Protein AF-A0AAN0JFT2-F1 (afdb_monomer_lite)

Secondary structure (DSSP, 8-state):
-TTT-TT-SSPP-EEEEE-SSS-EEEE-SHHHHHHHHHHHHHHHHHH--S-PPPPEEEE------TT-------GGG---------------SSHHHHHHHHHHTT----GGGEEEEEEEEEETTEEEEEEEETTTTEEEEEEE--------

pLDDT: mean 73.77, std 17.8, range [35.09, 95.38]

Radius of gyration: 28.57 Å; chains: 1; bounding box: 56×35×77 Å

Foldseek 3Di:
DCVVPVPAPPDQQKKWFQAPVRDTDIDNDPVSVVVVVVRQVVVCVVPVDDRDDTDIGGDRDD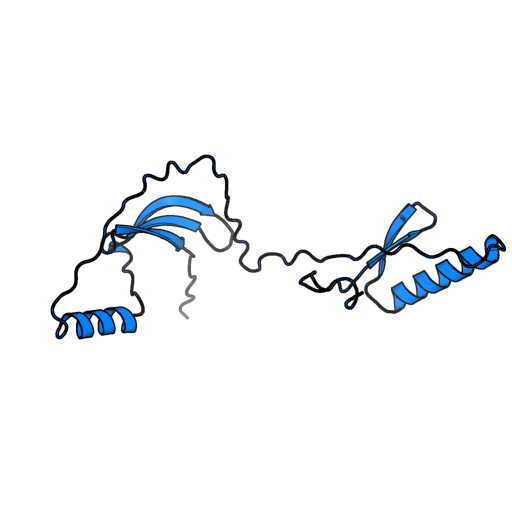PCPPLNDDQPPPVPPDPDDDDDDDDDDDDDDVVVVVVVVCVVVVNPQDPVQKDFDAWRDQDPQATWTQIQGNPVRDTDIDGDGDDDDDDD

Sequence (152 aa):
MSQVLLNTTPLPTAFEYEDEDGDYITVSNDDELFALLSYSQCKCEHYGVAAIPISIYPKVQRVRNPLMLEVNTDASSLTIESVNTCNESGSQRSADEQALINLLSGGQISPQELQFLEILGHGSGGTVYRTFHSPTKVVMAVKVSKLHLLLY

InterPro domains:
  IPR011009 Protein kinase-like domain superfamily [SSF56112] (99-148)
  IPR017441 Protein kinase, ATP binding site [PS00107] (120-143)

Structure (mmCIF, N/CA/C/O backbone):
data_AF-A0AAN0JFT2-F1
#
_entry.id   AF-A0AAN0JFT2-F1
#
loop_
_atom_site.group_PDB
_atom_site.id
_atom_site.type_symbol
_atom_site.label_atom_id
_atom_site.label_alt_id
_atom_site.label_comp_id
_atom_site.label_asym_id
_atom_site.label_entity_id
_atom_site.label_seq_id
_atom_site.pdbx_PDB_ins_code
_atom_site.Cartn_x
_atom_site.Cartn_y
_atom_site.Cartn_z
_atom_site.occupancy
_atom_site.B_iso_or_equiv
_atom_site.auth_seq_id
_atom_site.auth_comp_id
_atom_site.auth_asym_id
_atom_site.auth_atom_id
_atom_site.pdbx_PDB_model_num
ATOM 1 N N . MET A 1 1 ? 8.393 11.955 -12.254 1.00 59.75 1 MET A N 1
ATOM 2 C CA . MET A 1 1 ? 7.152 11.241 -11.870 1.00 59.75 1 MET A CA 1
ATOM 3 C C . MET A 1 1 ? 6.267 12.026 -10.899 1.00 59.75 1 MET A C 1
ATOM 5 O O . MET A 1 1 ? 5.076 12.139 -11.158 1.00 59.75 1 MET A O 1
ATOM 9 N N . SER A 1 2 ? 6.805 12.615 -9.822 1.00 58.59 2 SER A N 1
ATOM 10 C CA . SER A 1 2 ? 6.004 13.275 -8.769 1.00 58.59 2 SER A CA 1
ATOM 11 C C . SER A 1 2 ? 5.203 14.506 -9.182 1.00 58.59 2 SER A C 1
ATOM 13 O O . SER A 1 2 ? 4.137 14.744 -8.630 1.00 58.59 2 SER A O 1
ATOM 15 N N . GLN A 1 3 ? 5.674 15.259 -10.175 1.00 62.28 3 GLN A N 1
ATOM 16 C CA . GLN A 1 3 ? 4.964 16.445 -10.668 1.00 62.28 3 GLN A CA 1
ATOM 17 C C . GLN A 1 3 ? 3.750 16.101 -11.549 1.00 62.28 3 GLN A C 1
ATOM 19 O O . GLN A 1 3 ? 2.891 16.948 -11.759 1.00 62.28 3 GLN A O 1
ATOM 24 N N . VAL A 1 4 ? 3.670 14.864 -12.055 1.00 67.69 4 VAL A N 1
ATOM 25 C CA . VAL A 1 4 ? 2.569 14.387 -12.913 1.00 67.69 4 VAL A CA 1
ATOM 26 C C . VAL A 1 4 ? 1.590 13.524 -12.107 1.00 67.69 4 VAL A C 1
ATOM 28 O O . VAL A 1 4 ? 0.383 13.601 -12.305 1.00 67.69 4 VAL A O 1
ATOM 31 N N . LEU A 1 5 ? 2.093 12.746 -11.142 1.00 68.50 5 LEU A N 1
ATOM 32 C CA . LEU A 1 5 ? 1.306 11.858 -10.277 1.00 68.50 5 LEU A CA 1
ATOM 33 C C . LEU A 1 5 ? 0.975 12.518 -8.929 1.00 68.50 5 LEU A C 1
ATOM 35 O O . LEU A 1 5 ? 1.278 11.973 -7.869 1.00 68.50 5 LEU A O 1
ATOM 39 N N . LEU A 1 6 ? 0.340 13.692 -8.969 1.00 64.62 6 LEU A N 1
ATOM 40 C CA . LEU A 1 6 ? 0.044 14.515 -7.781 1.00 64.62 6 LEU A CA 1
ATOM 41 C C . LEU A 1 6 ? -0.886 13.827 -6.761 1.00 64.62 6 LEU A C 1
ATOM 43 O O . LEU A 1 6 ? -0.843 14.148 -5.578 1.00 64.62 6 LEU A O 1
ATOM 47 N N . ASN A 1 7 ? -1.690 12.853 -7.202 1.00 65.31 7 ASN A N 1
ATOM 48 C CA . ASN A 1 7 ? -2.725 12.208 -6.383 1.00 65.31 7 ASN A CA 1
ATOM 49 C C . ASN A 1 7 ? -2.363 10.777 -5.942 1.00 65.31 7 ASN A C 1
ATOM 51 O O . ASN A 1 7 ? -3.232 10.045 -5.474 1.00 65.31 7 ASN A O 1
ATOM 55 N N . THR A 1 8 ? -1.109 10.345 -6.124 1.00 60.44 8 THR A N 1
ATOM 56 C CA . THR A 1 8 ? -0.671 8.988 -5.751 1.00 60.44 8 THR A CA 1
ATOM 57 C C . THR A 1 8 ? 0.118 9.028 -4.446 1.00 60.44 8 THR A C 1
ATOM 59 O O . THR A 1 8 ? 1.249 9.511 -4.411 1.00 60.44 8 THR A O 1
ATOM 62 N N . THR A 1 9 ? -0.482 8.518 -3.369 1.00 61.88 9 THR A N 1
ATOM 63 C CA . THR A 1 9 ? 0.167 8.322 -2.067 1.00 61.88 9 THR A CA 1
ATOM 64 C C . THR A 1 9 ? 0.163 6.833 -1.692 1.00 61.88 9 THR A C 1
ATOM 66 O O . THR A 1 9 ? -0.902 6.217 -1.649 1.00 61.88 9 THR A O 1
ATOM 69 N N . PRO A 1 10 ? 1.331 6.227 -1.407 1.00 66.75 10 PRO A N 1
ATOM 70 C CA . PRO A 1 10 ? 2.666 6.823 -1.429 1.00 66.75 10 PRO A CA 1
ATOM 71 C C . PRO A 1 10 ? 3.140 7.129 -2.856 1.00 66.75 10 PRO A C 1
ATOM 73 O O . PRO A 1 10 ? 2.682 6.532 -3.829 1.00 66.75 10 PRO A O 1
ATOM 76 N N . LEU A 1 11 ? 4.074 8.072 -2.958 1.00 67.62 11 LEU A N 1
ATOM 77 C CA . LEU A 1 11 ? 4.694 8.437 -4.223 1.00 67.62 11 LEU A CA 1
ATOM 78 C C . LEU A 1 11 ? 5.428 7.217 -4.816 1.00 67.62 11 LEU A C 1
ATOM 80 O O . LEU A 1 11 ? 6.165 6.560 -4.077 1.00 67.62 11 LEU A O 1
ATOM 84 N N . PRO A 1 12 ? 5.271 6.907 -6.116 1.0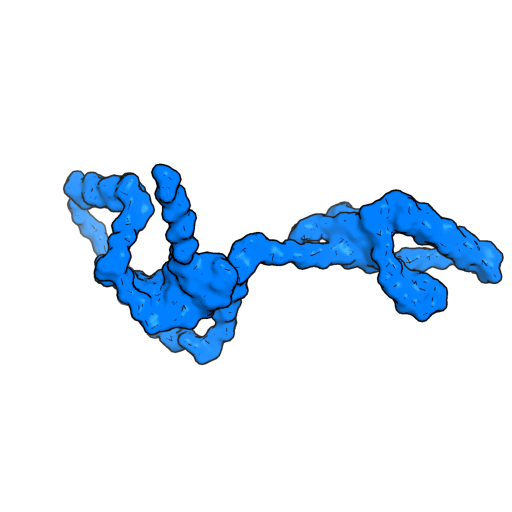0 72.62 12 PRO A N 1
ATOM 85 C CA . PRO A 1 12 ? 5.985 5.796 -6.730 1.00 72.62 12 PRO A CA 1
ATOM 86 C C . PRO A 1 12 ? 7.494 6.055 -6.703 1.00 72.62 12 PRO A C 1
ATOM 88 O O . PRO A 1 12 ? 7.975 7.070 -7.212 1.00 72.62 12 PRO A O 1
ATOM 91 N N . THR A 1 13 ? 8.223 5.124 -6.092 1.00 82.06 13 THR A N 1
ATOM 92 C CA . THR A 1 13 ? 9.690 5.123 -5.973 1.00 82.06 13 THR A CA 1
ATOM 93 C C . THR A 1 13 ? 10.373 4.296 -7.062 1.00 82.06 13 THR A C 1
ATOM 95 O O . THR A 1 13 ? 11.590 4.341 -7.177 1.00 82.06 13 THR A O 1
ATOM 98 N N . ALA A 1 14 ? 9.598 3.564 -7.866 1.00 88.56 14 ALA A N 1
ATOM 99 C CA . ALA A 1 14 ? 10.069 2.725 -8.961 1.00 88.56 14 ALA A CA 1
ATOM 100 C C . ALA A 1 14 ? 9.116 2.813 -10.165 1.00 88.56 14 ALA A C 1
ATOM 102 O O . ALA A 1 14 ? 7.967 3.261 -10.044 1.00 88.56 14 ALA A O 1
ATOM 103 N N . PHE A 1 15 ? 9.582 2.372 -11.327 1.00 92.50 15 PHE A N 1
ATOM 104 C CA . PHE A 1 15 ? 8.790 2.252 -12.553 1.00 92.50 15 PHE A CA 1
ATOM 105 C C . PHE A 1 15 ? 9.246 1.039 -13.368 1.00 92.50 15 PHE A C 1
ATOM 107 O O . PHE A 1 15 ? 10.303 0.486 -13.101 1.00 92.50 15 PHE A O 1
ATOM 114 N N . GLU A 1 16 ? 8.447 0.605 -14.332 1.00 94.69 16 GLU A N 1
ATOM 115 C CA . GLU A 1 16 ? 8.737 -0.532 -15.207 1.00 94.69 16 GLU A CA 1
ATOM 116 C C . GLU A 1 16 ? 8.850 -0.084 -16.665 1.00 94.69 16 GLU A C 1
ATOM 118 O O . GLU A 1 16 ? 8.228 0.907 -17.055 1.00 94.69 16 GLU A O 1
ATOM 123 N N . TYR A 1 17 ? 9.621 -0.812 -17.466 1.00 93.56 17 TYR A N 1
ATOM 124 C CA . TYR A 1 17 ? 9.649 -0.693 -18.925 1.00 93.56 17 TYR A CA 1
ATOM 125 C C . TYR A 1 17 ? 9.576 -2.085 -19.555 1.00 93.56 17 TYR A C 1
ATOM 127 O O . TYR A 1 17 ? 9.893 -3.072 -18.901 1.00 93.56 17 TYR A O 1
ATOM 135 N N . GLU A 1 18 ? 9.129 -2.148 -20.804 1.00 93.00 18 GLU A N 1
ATOM 136 C CA . GLU A 1 18 ? 9.082 -3.383 -21.591 1.00 93.00 18 GLU A CA 1
ATOM 137 C C . GLU A 1 18 ? 10.399 -3.539 -22.366 1.00 93.00 18 GLU A C 1
ATOM 139 O O . GLU A 1 18 ? 10.812 -2.604 -23.071 1.00 93.00 18 GLU A O 1
ATOM 144 N N . ASP A 1 19 ? 11.073 -4.676 -22.199 1.00 91.06 19 ASP A N 1
ATOM 145 C CA . ASP A 1 19 ? 12.320 -5.001 -22.899 1.00 91.06 19 ASP A CA 1
ATOM 146 C C . ASP A 1 19 ? 12.077 -5.617 -24.298 1.00 91.06 19 ASP A C 1
ATOM 148 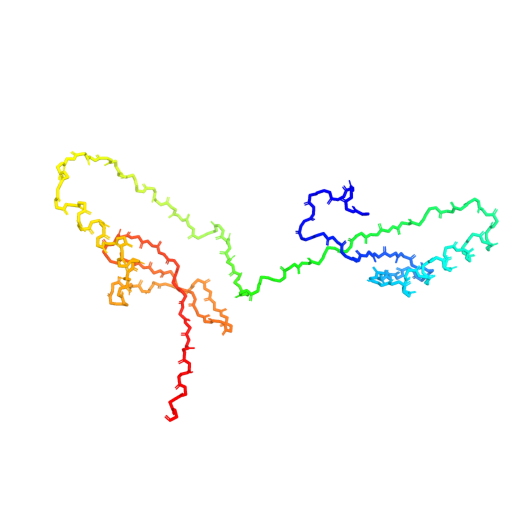O O . ASP A 1 19 ? 11.007 -5.463 -24.892 1.00 91.06 19 ASP A O 1
ATOM 152 N N . GLU A 1 20 ? 13.109 -6.189 -24.926 1.00 87.06 20 GLU A N 1
ATOM 153 C CA . GLU A 1 20 ? 13.000 -6.843 -26.239 1.00 87.06 20 GLU A CA 1
ATOM 154 C C . GLU A 1 20 ? 12.194 -8.147 -26.241 1.00 87.06 20 GLU A C 1
ATOM 156 O O . GLU A 1 20 ? 11.624 -8.489 -27.281 1.00 87.06 20 GLU A O 1
ATOM 161 N N . ASP A 1 21 ? 12.133 -8.841 -25.106 1.00 91.50 21 ASP A N 1
ATOM 162 C CA . ASP A 1 21 ? 11.416 -10.105 -24.944 1.00 91.50 21 ASP A CA 1
ATOM 163 C C . ASP A 1 21 ? 9.946 -9.874 -24.541 1.00 91.50 21 ASP A C 1
ATOM 165 O O . ASP A 1 21 ? 9.131 -10.801 -24.567 1.00 91.50 21 ASP A O 1
ATOM 169 N N . GLY A 1 22 ? 9.580 -8.619 -24.254 1.00 90.31 22 GLY A N 1
ATOM 170 C CA . GLY A 1 22 ? 8.249 -8.224 -23.796 1.00 90.31 22 GLY A CA 1
ATOM 171 C C . GLY A 1 22 ? 8.087 -8.329 -22.279 1.00 90.31 22 GLY A C 1
ATOM 172 O O . GLY A 1 22 ? 6.959 -8.268 -21.777 1.00 90.31 22 GLY A O 1
ATOM 173 N N . ASP A 1 23 ? 9.189 -8.488 -21.545 1.00 94.88 23 ASP A N 1
ATOM 174 C CA . ASP A 1 23 ? 9.186 -8.585 -20.094 1.00 94.88 23 ASP A CA 1
ATOM 175 C C . ASP A 1 23 ? 9.196 -7.191 -19.454 1.00 94.88 23 ASP A C 1
ATOM 177 O O . ASP A 1 23 ? 9.849 -6.246 -19.904 1.00 94.88 23 ASP A O 1
ATOM 181 N N . TYR A 1 24 ? 8.442 -7.057 -18.360 1.00 93.88 24 TYR A N 1
ATOM 182 C CA . TYR A 1 24 ? 8.387 -5.822 -17.584 1.00 93.88 24 TYR A CA 1
ATOM 183 C C . TYR A 1 24 ? 9.532 -5.772 -16.576 1.00 93.88 24 TYR A C 1
ATOM 185 O O . TYR A 1 24 ? 9.469 -6.360 -15.490 1.00 93.88 24 TYR A O 1
ATOM 193 N N . ILE A 1 25 ? 10.564 -5.008 -16.913 1.00 94.62 25 ILE A N 1
ATOM 194 C CA . ILE A 1 25 ? 11.740 -4.816 -16.073 1.00 94.62 25 ILE A CA 1
ATOM 195 C C . ILE A 1 25 ? 11.513 -3.636 -15.130 1.00 94.62 25 ILE A C 1
ATOM 197 O O . ILE A 1 25 ? 11.193 -2.527 -15.554 1.00 94.62 25 ILE A O 1
ATOM 201 N N . THR A 1 26 ? 11.684 -3.871 -13.827 1.00 94.38 26 THR A N 1
ATOM 202 C CA . THR A 1 26 ? 11.570 -2.828 -12.797 1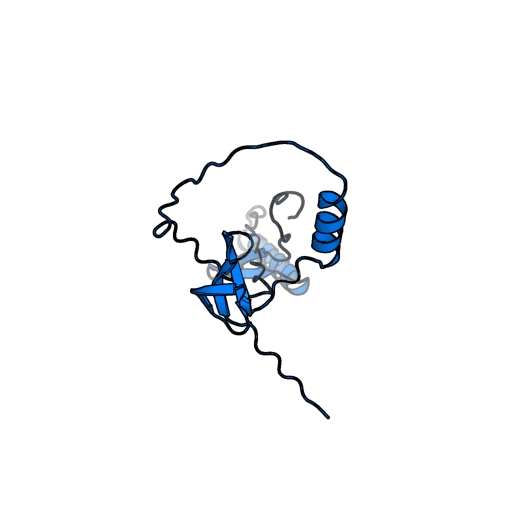.00 94.38 26 THR A CA 1
ATOM 203 C C . THR A 1 26 ? 12.866 -2.027 -12.688 1.00 94.38 26 THR A C 1
ATOM 205 O O . THR A 1 26 ? 13.945 -2.601 -12.608 1.00 94.38 26 THR A O 1
ATOM 208 N N . VAL A 1 27 ? 12.727 -0.705 -12.610 1.00 93.38 27 VAL A N 1
ATOM 209 C CA . VAL A 1 27 ? 13.784 0.264 -12.326 1.00 93.38 27 VAL A CA 1
ATOM 210 C C . VAL A 1 27 ? 13.477 0.962 -11.006 1.00 93.38 27 VAL A C 1
ATOM 212 O O . VAL A 1 27 ? 12.462 1.651 -10.850 1.00 93.38 27 VAL A O 1
ATOM 215 N N . SER A 1 28 ? 14.364 0.757 -10.044 1.00 91.44 28 SER A N 1
ATOM 216 C CA . SER A 1 28 ? 14.261 1.191 -8.651 1.00 91.44 28 SER A CA 1
ATOM 217 C C . SER A 1 28 ? 15.562 1.789 -8.102 1.00 91.44 28 SER A C 1
ATOM 219 O O . SER A 1 28 ? 15.541 2.401 -7.033 1.00 91.44 28 SER A O 1
ATOM 221 N N . ASN A 1 29 ? 16.676 1.638 -8.824 1.00 92.44 29 ASN A N 1
ATOM 222 C CA . ASN A 1 29 ? 17.995 2.168 -8.479 1.00 92.44 29 ASN A CA 1
ATOM 223 C C . ASN A 1 29 ? 18.734 2.720 -9.720 1.00 92.44 29 ASN A C 1
ATOM 225 O O . ASN A 1 29 ? 18.260 2.597 -10.852 1.00 92.44 29 ASN A O 1
ATOM 229 N N . ASP A 1 30 ? 19.890 3.351 -9.492 1.00 93.94 30 ASP A N 1
ATOM 230 C CA . ASP A 1 30 ? 20.682 4.004 -10.544 1.00 93.94 30 ASP A CA 1
ATOM 231 C C . ASP A 1 30 ? 21.336 3.003 -11.515 1.00 93.94 30 ASP A C 1
ATOM 233 O O . ASP A 1 30 ? 21.466 3.300 -12.703 1.00 93.94 30 ASP A O 1
ATOM 237 N N . ASP A 1 31 ? 21.701 1.807 -11.045 1.00 95.38 31 ASP A N 1
ATOM 238 C CA . ASP A 1 31 ? 22.293 0.759 -11.888 1.00 95.38 31 ASP A CA 1
ATOM 239 C C . ASP A 1 31 ? 21.271 0.238 -12.917 1.00 95.38 31 ASP A C 1
ATOM 241 O O . ASP A 1 31 ? 21.568 0.106 -14.107 1.00 95.38 31 ASP A O 1
ATOM 245 N N . GLU A 1 32 ? 20.028 0.020 -12.486 1.00 95.00 32 GLU A N 1
ATOM 246 C CA . GLU A 1 32 ? 18.898 -0.352 -13.347 1.00 95.00 32 GLU A CA 1
ATOM 247 C C . GLU A 1 32 ? 18.525 0.782 -14.311 1.00 95.00 32 GLU A C 1
ATOM 249 O O . GLU A 1 32 ? 18.184 0.535 -15.472 1.00 95.00 32 GLU A O 1
ATOM 254 N N . LEU A 1 33 ? 18.632 2.040 -13.866 1.00 94.00 33 LEU A N 1
ATOM 255 C CA . LEU A 1 33 ? 18.437 3.200 -14.734 1.00 94.00 33 LEU A CA 1
ATOM 256 C C . LEU A 1 33 ? 19.501 3.251 -15.837 1.00 94.00 33 LEU A C 1
ATOM 258 O O . LEU A 1 33 ? 19.183 3.556 -16.988 1.00 94.00 33 LEU A O 1
ATOM 262 N N . PHE A 1 34 ? 20.753 2.928 -15.510 1.00 93.81 34 PHE A N 1
ATOM 263 C CA . PHE A 1 34 ? 21.825 2.859 -16.496 1.00 93.81 34 PHE A CA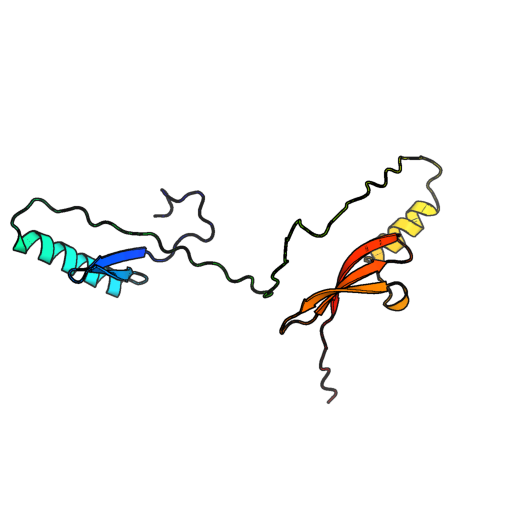 1
ATOM 264 C C . PHE A 1 34 ? 21.570 1.759 -17.535 1.00 93.81 34 PHE A C 1
ATOM 266 O O . PHE A 1 34 ? 21.738 2.001 -18.733 1.00 93.81 34 PHE A O 1
ATOM 273 N N . ALA A 1 35 ? 21.095 0.587 -17.104 1.00 92.31 35 ALA A N 1
ATOM 274 C CA . ALA A 1 35 ? 20.711 -0.497 -18.009 1.00 92.31 35 ALA A CA 1
ATOM 275 C C . ALA A 1 35 ? 19.604 -0.062 -18.990 1.00 92.31 35 ALA A C 1
ATOM 277 O O . ALA A 1 35 ? 19.733 -0.273 -20.196 1.00 92.31 35 ALA A O 1
ATOM 278 N N . LEU A 1 36 ? 18.576 0.641 -18.502 1.00 92.56 36 LEU A N 1
ATOM 279 C CA . LEU A 1 36 ? 17.512 1.204 -19.340 1.00 92.56 36 LEU A CA 1
ATOM 280 C C . LEU A 1 36 ? 18.041 2.216 -20.371 1.00 92.56 36 LEU A C 1
ATOM 282 O O . LEU A 1 36 ? 17.634 2.203 -21.534 1.00 92.56 36 LEU A O 1
ATOM 286 N N . LEU A 1 37 ? 18.945 3.110 -19.963 1.00 90.50 37 LEU A N 1
ATOM 287 C CA . LEU A 1 37 ? 19.536 4.092 -20.875 1.00 90.50 37 LEU A CA 1
ATOM 288 C C . LEU A 1 37 ? 20.399 3.410 -21.943 1.00 90.50 37 LEU A C 1
ATOM 290 O O . LEU A 1 37 ? 20.291 3.756 -23.121 1.00 90.50 37 LEU A O 1
ATOM 294 N N . SER A 1 38 ? 21.190 2.405 -21.561 1.00 88.88 38 SER A N 1
ATOM 295 C CA . SER A 1 38 ? 21.987 1.608 -22.499 1.00 88.88 38 SER A CA 1
ATOM 296 C C . SER A 1 38 ? 21.103 0.871 -23.513 1.00 88.88 38 SER A C 1
ATOM 298 O O . SER A 1 38 ? 21.358 0.935 -24.720 1.00 88.88 38 SER A O 1
ATOM 300 N N . TYR A 1 39 ? 20.004 0.277 -23.045 1.00 86.88 39 TYR A N 1
ATOM 301 C CA . TYR A 1 39 ? 18.977 -0.331 -23.889 1.00 86.88 39 TYR A CA 1
ATOM 302 C C . TYR A 1 39 ? 18.359 0.675 -24.873 1.00 86.88 39 TYR A C 1
ATOM 304 O O . TYR A 1 39 ? 18.272 0.408 -26.075 1.00 86.88 39 TYR A O 1
ATOM 312 N N . SER A 1 40 ? 17.996 1.869 -24.389 1.00 83.88 40 SER A N 1
ATOM 313 C CA . SER A 1 40 ? 17.427 2.943 -25.215 1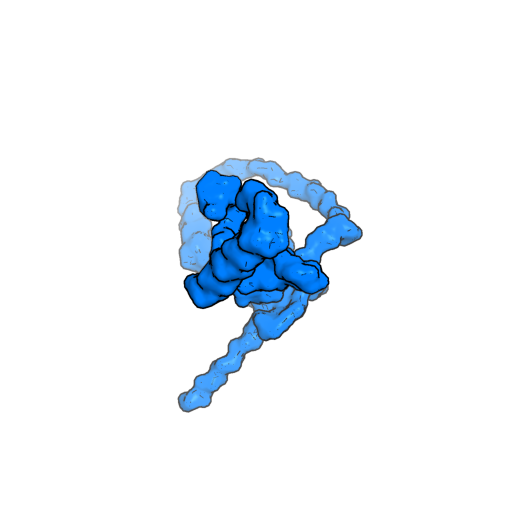.00 83.88 40 SER A CA 1
ATOM 314 C C . SER A 1 40 ? 18.344 3.352 -26.366 1.00 83.88 40 SER A C 1
ATOM 316 O O . SER A 1 40 ? 17.890 3.590 -27.489 1.00 83.88 40 SER A O 1
ATOM 318 N N . GLN A 1 41 ? 19.647 3.386 -26.090 1.00 81.38 41 GLN A N 1
ATOM 319 C CA . GLN A 1 41 ? 20.661 3.788 -27.047 1.00 81.38 41 GLN A CA 1
ATOM 320 C C . GLN A 1 41 ? 20.890 2.692 -28.093 1.00 81.38 41 GLN A C 1
ATOM 322 O O . GLN A 1 41 ? 20.888 2.990 -29.288 1.00 81.38 41 GLN A O 1
ATOM 327 N N . CYS A 1 42 ? 20.947 1.424 -27.671 1.00 75.88 42 CYS A N 1
ATOM 328 C CA . CYS A 1 42 ? 21.029 0.282 -28.587 1.00 75.88 42 CYS A CA 1
ATOM 329 C C . CYS A 1 42 ? 19.812 0.202 -29.526 1.00 75.88 42 CYS A C 1
ATOM 331 O O . CYS A 1 42 ? 19.975 -0.023 -30.728 1.00 75.88 42 CYS A O 1
ATOM 333 N N . LYS A 1 43 ? 18.593 0.449 -29.018 1.00 70.31 43 LYS A N 1
ATOM 334 C CA . LYS A 1 43 ? 17.369 0.509 -29.843 1.00 70.31 43 LYS A CA 1
ATOM 335 C C . LYS A 1 43 ? 17.417 1.618 -30.900 1.00 70.31 43 LYS A C 1
ATOM 337 O O . LYS A 1 43 ? 16.883 1.437 -31.992 1.00 70.31 43 LYS A O 1
ATOM 342 N N . CYS A 1 44 ? 18.048 2.749 -30.599 1.00 64.56 44 CYS A N 1
ATOM 343 C CA . CYS A 1 44 ? 18.188 3.866 -31.535 1.00 64.56 44 CYS A CA 1
ATOM 344 C C . CYS A 1 44 ? 19.164 3.529 -32.680 1.00 64.56 44 CYS A C 1
ATOM 346 O O . CYS A 1 44 ? 18.853 3.734 -33.856 1.00 64.56 44 CYS A O 1
ATOM 348 N N . GLU A 1 45 ? 20.322 2.953 -32.346 1.00 60.50 45 GLU A N 1
ATOM 349 C CA . GLU A 1 45 ? 21.386 2.651 -33.313 1.00 60.50 45 GLU A CA 1
ATOM 350 C C . GLU A 1 45 ? 21.014 1.516 -34.275 1.00 60.50 45 GLU A C 1
ATOM 352 O O . GLU A 1 45 ? 21.343 1.582 -35.460 1.00 60.50 45 GLU A O 1
ATOM 357 N N . HIS A 1 46 ? 20.278 0.504 -33.805 1.00 58.16 46 HIS A N 1
ATOM 358 C CA . HIS A 1 46 ? 19.948 -0.662 -34.628 1.00 58.16 46 HIS A CA 1
ATOM 359 C C . HIS A 1 46 ? 18.921 -0.396 -35.735 1.00 58.16 46 HIS A C 1
ATOM 361 O O . HIS A 1 46 ? 18.912 -1.116 -36.735 1.00 58.16 46 HIS A O 1
ATOM 367 N N . TYR A 1 47 ? 18.071 0.622 -35.580 1.00 58.88 47 TYR A N 1
ATOM 368 C CA . TYR A 1 47 ? 16.978 0.888 -36.518 1.00 58.88 47 TYR A CA 1
ATOM 369 C C . TYR A 1 47 ? 17.184 2.151 -37.365 1.00 58.88 47 TYR A C 1
ATOM 371 O O . TYR A 1 47 ? 16.466 2.336 -38.345 1.00 58.88 47 TYR A O 1
ATOM 379 N N . GLY A 1 48 ? 18.150 3.021 -37.037 1.00 59.31 48 GLY A N 1
ATOM 380 C CA . GLY A 1 48 ? 18.366 4.284 -37.764 1.00 59.31 48 GLY A CA 1
ATOM 381 C C . GLY A 1 48 ? 17.150 5.226 -37.735 1.00 59.31 48 GLY A C 1
ATOM 382 O O . GLY A 1 48 ? 17.053 6.151 -38.542 1.00 59.31 48 GLY A O 1
ATOM 383 N N . VAL A 1 49 ? 16.204 4.969 -36.829 1.00 55.41 49 VAL A N 1
ATOM 384 C CA . VAL A 1 49 ? 14.962 5.723 -36.645 1.00 55.41 49 VAL A CA 1
ATOM 385 C C . VAL A 1 49 ? 15.195 6.777 -35.566 1.00 55.41 49 VAL A C 1
ATOM 387 O O . VAL A 1 49 ? 15.916 6.541 -34.599 1.00 55.41 49 VAL A O 1
ATOM 390 N N . ALA A 1 50 ? 14.576 7.949 -35.730 1.00 60.59 50 ALA A N 1
ATOM 391 C CA . ALA A 1 50 ? 14.529 8.985 -34.701 1.00 60.59 50 ALA A CA 1
ATOM 392 C C . ALA A 1 50 ? 14.147 8.380 -33.338 1.00 60.59 50 ALA A C 1
ATOM 394 O O . ALA A 1 50 ? 13.262 7.529 -33.284 1.00 60.59 50 ALA A O 1
ATOM 395 N N . ALA A 1 51 ? 14.820 8.817 -32.266 1.00 65.69 51 ALA A N 1
ATOM 396 C CA . ALA A 1 51 ? 14.697 8.261 -30.917 1.00 65.69 51 ALA A CA 1
ATOM 397 C C . ALA A 1 51 ? 13.240 7.916 -30.562 1.00 65.69 51 ALA A C 1
ATOM 399 O O . ALA A 1 51 ? 12.402 8.804 -30.388 1.00 65.69 51 ALA A O 1
ATOM 400 N N . ILE A 1 52 ? 12.940 6.616 -30.498 1.00 71.88 52 ILE A N 1
ATOM 401 C CA . ILE A 1 52 ? 11.604 6.126 -30.168 1.00 71.88 52 ILE A CA 1
ATOM 402 C C . ILE A 1 52 ? 11.396 6.368 -28.669 1.00 71.88 52 ILE A C 1
ATOM 404 O O . ILE A 1 52 ? 12.211 5.901 -27.869 1.00 71.88 52 ILE A O 1
ATOM 408 N N . PRO A 1 53 ? 10.339 7.094 -28.263 1.00 83.94 53 PRO A N 1
ATOM 409 C CA . PRO A 1 53 ? 10.065 7.326 -26.852 1.00 83.94 53 PRO A CA 1
ATOM 410 C C . PRO A 1 53 ? 9.867 6.000 -26.113 1.00 83.94 53 PRO A C 1
ATOM 412 O O . PRO A 1 53 ? 9.081 5.157 -26.546 1.00 83.94 53 PRO A O 1
ATOM 415 N N . ILE A 1 54 ? 10.550 5.824 -24.982 1.00 86.06 54 ILE A N 1
ATOM 416 C CA . ILE A 1 54 ? 10.347 4.655 -24.123 1.00 86.06 54 ILE A CA 1
ATOM 417 C C . ILE A 1 54 ? 9.111 4.873 -23.254 1.00 86.06 54 ILE A C 1
ATOM 419 O O . ILE A 1 54 ? 8.974 5.902 -22.589 1.00 86.06 54 ILE A O 1
ATOM 423 N N . SER A 1 55 ? 8.224 3.878 -23.250 1.00 90.94 55 SER A N 1
ATOM 424 C CA . SER A 1 55 ? 7.071 3.841 -22.353 1.00 90.94 55 SER A CA 1
ATOM 425 C C . SER A 1 55 ? 7.507 3.335 -20.984 1.00 90.94 55 SER A C 1
ATOM 427 O O . SER A 1 55 ? 8.129 2.281 -20.882 1.00 90.94 55 SER A O 1
ATOM 429 N N . ILE A 1 56 ? 7.174 4.093 -19.940 1.00 92.69 56 ILE A N 1
ATOM 430 C CA . ILE A 1 56 ? 7.461 3.736 -18.551 1.00 92.69 56 ILE A CA 1
ATOM 431 C C . ILE A 1 56 ? 6.171 3.683 -17.736 1.00 92.69 56 ILE A C 1
ATOM 433 O O . ILE A 1 56 ? 5.309 4.558 -17.851 1.00 92.69 56 ILE A O 1
ATOM 437 N N . TYR A 1 57 ? 6.062 2.672 -16.881 1.00 91.75 57 TYR A N 1
ATOM 438 C CA . TYR A 1 57 ? 4.874 2.377 -16.088 1.00 91.75 57 TYR A CA 1
ATOM 439 C C . TYR A 1 57 ? 5.182 2.574 -14.599 1.00 91.75 57 TYR A C 1
ATOM 441 O O . TYR A 1 57 ? 5.978 1.833 -14.030 1.00 91.75 57 TYR A O 1
ATOM 449 N N . PRO A 1 58 ? 4.608 3.588 -13.930 1.00 89.12 58 PRO A N 1
ATOM 450 C CA . PRO A 1 58 ? 4.867 3.831 -12.513 1.00 89.12 58 PRO A CA 1
ATOM 451 C C . PRO A 1 58 ? 4.440 2.647 -11.636 1.00 89.12 58 PRO A C 1
ATOM 453 O O . PRO A 1 58 ? 3.294 2.199 -11.708 1.00 89.12 58 PRO A O 1
ATOM 456 N N . LYS A 1 59 ? 5.322 2.193 -10.739 1.00 84.75 59 LYS A N 1
ATOM 457 C CA . LYS A 1 59 ? 5.033 1.093 -9.813 1.00 84.75 59 LYS A CA 1
ATOM 458 C C . LYS A 1 59 ? 4.562 1.656 -8.476 1.00 84.75 59 LYS A C 1
ATOM 460 O O . LYS A 1 59 ? 5.348 2.172 -7.680 1.00 84.75 59 LYS A O 1
ATOM 465 N N . VAL A 1 60 ? 3.257 1.571 -8.221 1.00 71.69 60 VAL A N 1
ATOM 466 C CA . VAL A 1 60 ? 2.678 1.977 -6.934 1.00 71.69 60 VAL A CA 1
ATOM 467 C C . VAL A 1 60 ? 2.834 0.824 -5.952 1.00 71.69 60 VAL A C 1
ATOM 469 O O . VAL A 1 60 ? 2.174 -0.210 -6.070 1.00 71.69 60 VAL A O 1
ATOM 472 N N . GLN A 1 61 ? 3.708 0.989 -4.962 1.00 65.94 61 GLN A N 1
ATOM 473 C CA . GLN A 1 61 ? 3.779 0.036 -3.862 1.00 65.94 61 GLN A CA 1
ATOM 474 C C . GLN A 1 61 ? 2.492 0.139 -3.044 1.00 65.94 61 GLN A C 1
ATOM 476 O O . GLN A 1 61 ? 2.208 1.162 -2.419 1.00 65.94 61 GLN A O 1
ATOM 481 N N . ARG A 1 62 ? 1.703 -0.941 -3.032 1.00 62.41 62 ARG A N 1
ATOM 482 C CA . ARG A 1 62 ? 0.616 -1.080 -2.064 1.00 62.41 62 ARG A CA 1
ATOM 483 C C . ARG A 1 62 ? 1.237 -1.088 -0.674 1.00 62.41 62 ARG A C 1
ATOM 485 O O . ARG A 1 62 ? 1.924 -2.038 -0.303 1.00 62.41 62 ARG A O 1
ATOM 492 N N . VAL A 1 63 ? 0.980 -0.035 0.095 1.00 63.00 63 VAL A N 1
ATOM 493 C CA . VAL A 1 63 ? 1.316 -0.015 1.517 1.00 63.00 63 VAL A CA 1
ATOM 494 C C . VAL A 1 63 ? 0.458 -1.085 2.170 1.00 63.00 63 VAL A C 1
ATOM 496 O O . VAL A 1 63 ? -0.764 -0.966 2.253 1.00 63.00 63 VAL A O 1
ATOM 499 N N . ARG A 1 64 ? 1.098 -2.179 2.578 1.00 60.62 64 ARG A N 1
ATOM 500 C CA . ARG A 1 64 ? 0.444 -3.212 3.372 1.00 60.62 64 ARG A CA 1
ATOM 501 C C . ARG A 1 64 ? -0.030 -2.534 4.653 1.00 60.62 64 ARG A C 1
ATOM 503 O O . ARG A 1 64 ? 0.766 -1.846 5.286 1.00 60.62 64 ARG A O 1
ATOM 510 N N . ASN A 1 65 ? -1.299 -2.705 5.027 1.00 61.31 65 ASN A N 1
ATOM 511 C CA . ASN A 1 65 ? -1.773 -2.213 6.317 1.00 61.31 65 ASN A CA 1
ATOM 512 C C . ASN A 1 65 ? -0.851 -2.804 7.404 1.00 61.31 65 ASN A C 1
ATOM 514 O O . ASN A 1 65 ? -0.862 -4.028 7.573 1.00 61.31 65 ASN A O 1
ATOM 518 N N . PRO A 1 66 ? -0.049 -1.994 8.121 1.00 61.94 66 PRO A N 1
ATOM 519 C CA . PRO A 1 66 ? 0.935 -2.506 9.077 1.00 61.94 66 PRO A CA 1
ATOM 520 C C . PRO A 1 66 ? 0.273 -3.274 10.227 1.00 61.94 66 PRO A C 1
ATOM 522 O O . PRO A 1 66 ? 0.916 -4.077 10.894 1.00 61.94 66 PRO A O 1
ATOM 525 N N . LEU A 1 67 ? -1.030 -3.064 10.434 1.00 72.75 67 LEU A N 1
ATOM 526 C CA . LEU A 1 67 ? -1.827 -3.745 11.447 1.00 72.75 67 LEU A CA 1
ATOM 527 C C . LEU A 1 67 ? -2.452 -5.060 10.950 1.00 72.75 67 LEU A C 1
ATOM 529 O O . LEU A 1 67 ? -3.081 -5.749 11.755 1.00 72.75 67 LEU A O 1
ATOM 533 N N . MET A 1 68 ? -2.313 -5.391 9.654 1.00 60.31 68 MET A N 1
ATOM 534 C CA . MET A 1 68 ? -2.967 -6.526 8.978 1.00 60.31 68 MET A CA 1
ATOM 535 C C . MET A 1 68 ? -4.467 -6.638 9.305 1.00 60.31 68 MET A C 1
ATOM 537 O O . MET A 1 68 ? -4.998 -7.730 9.485 1.00 60.31 68 MET A O 1
ATOM 541 N N . LEU A 1 69 ? -5.149 -5.496 9.434 1.00 59.06 69 LEU A N 1
ATOM 542 C CA . LEU A 1 69 ? -6.593 -5.446 9.637 1.00 59.06 69 LEU A CA 1
ATOM 543 C C . LEU A 1 69 ? -7.264 -5.386 8.266 1.00 59.06 69 LEU A C 1
ATOM 545 O O . LEU A 1 69 ? -7.140 -4.382 7.563 1.00 59.06 69 LEU A O 1
ATOM 549 N N . GLU A 1 70 ? -7.954 -6.458 7.901 1.00 68.75 70 GLU A N 1
ATOM 550 C CA . GLU A 1 70 ? -8.879 -6.487 6.774 1.00 68.75 70 GLU A CA 1
ATOM 551 C C . GLU A 1 70 ? -10.294 -6.412 7.352 1.00 68.75 70 GLU A C 1
ATOM 553 O O . GLU A 1 70 ? -10.720 -7.292 8.100 1.00 68.75 70 GLU A O 1
ATOM 558 N N . VAL A 1 71 ? -10.980 -5.295 7.105 1.00 58.47 71 VAL A N 1
ATOM 559 C CA . VAL A 1 71 ? -12.387 -5.135 7.481 1.00 58.47 71 VAL A CA 1
ATOM 560 C C . VAL A 1 71 ? -13.195 -5.663 6.315 1.00 58.47 71 VAL A C 1
ATOM 562 O O . VAL A 1 71 ? -13.139 -5.089 5.229 1.00 58.47 71 VAL A O 1
ATOM 565 N N . ASN A 1 72 ? -13.931 -6.749 6.532 1.00 57.53 72 ASN A N 1
ATOM 566 C CA . ASN A 1 72 ? -14.830 -7.245 5.509 1.00 57.53 72 ASN A CA 1
ATOM 567 C C . ASN A 1 72 ? -16.056 -6.320 5.441 1.00 57.53 72 ASN A C 1
ATOM 569 O O . ASN A 1 72 ? -16.852 -6.257 6.378 1.00 57.53 72 ASN A O 1
ATOM 573 N N . THR A 1 73 ? -16.156 -5.538 4.368 1.00 51.97 73 THR A N 1
ATOM 574 C CA . THR A 1 73 ? -17.243 -4.577 4.129 1.00 51.97 73 THR A CA 1
ATOM 575 C C . THR A 1 73 ? -18.328 -5.160 3.232 1.00 51.97 73 THR A C 1
ATOM 577 O O . THR A 1 73 ? -18.917 -4.428 2.436 1.00 51.97 73 THR A O 1
ATOM 580 N N . ASP A 1 74 ? -18.597 -6.464 3.319 1.00 45.66 74 ASP A N 1
ATOM 581 C CA . ASP A 1 74 ? -19.765 -7.045 2.665 1.00 45.66 74 ASP A CA 1
ATOM 582 C C . ASP A 1 74 ? -21.024 -6.351 3.210 1.00 45.66 74 ASP A C 1
ATOM 584 O O . ASP A 1 74 ? -21.504 -6.620 4.313 1.00 45.66 74 ASP A O 1
ATOM 588 N N . ALA A 1 75 ? -21.572 -5.428 2.415 1.00 50.41 75 ALA A N 1
ATOM 589 C CA . ALA A 1 75 ? -22.790 -4.671 2.710 1.00 50.41 75 ALA A CA 1
ATOM 590 C C . ALA A 1 75 ? -24.045 -5.565 2.815 1.00 50.41 75 ALA A C 1
ATOM 592 O O . ALA A 1 75 ? -25.144 -5.082 3.076 1.00 50.41 75 ALA A O 1
ATOM 593 N N . SER A 1 76 ? -23.887 -6.875 2.629 1.00 46.09 76 SER A N 1
ATOM 594 C CA . SER A 1 76 ? -24.950 -7.873 2.582 1.00 46.09 76 SER A CA 1
ATOM 595 C C . SER A 1 76 ? -25.537 -8.241 3.950 1.00 46.09 76 SER A C 1
ATOM 597 O O . SER A 1 76 ? -26.506 -8.992 3.982 1.00 46.09 76 SER A O 1
ATOM 599 N N . SER A 1 77 ? -24.988 -7.753 5.073 1.00 46.53 77 SER A N 1
ATOM 600 C CA . SER A 1 77 ? -25.416 -8.206 6.411 1.00 46.53 77 SER A CA 1
ATOM 601 C C . SER A 1 77 ? -25.802 -7.103 7.403 1.00 46.53 77 SER A C 1
ATOM 603 O O . SER A 1 77 ? -25.780 -7.336 8.611 1.00 46.53 77 SER A O 1
ATOM 605 N N . LEU A 1 78 ? -26.184 -5.911 6.935 1.00 43.66 78 LEU A N 1
ATOM 606 C CA . LEU A 1 78 ? -26.666 -4.844 7.819 1.00 43.66 78 LEU A CA 1
ATOM 607 C C . LEU A 1 78 ? -28.042 -4.333 7.378 1.00 43.66 78 LEU A C 1
ATOM 609 O O . LEU A 1 78 ? -28.166 -3.329 6.683 1.00 43.66 78 LEU A O 1
ATOM 613 N N . THR A 1 79 ? -29.102 -4.988 7.854 1.00 37.25 79 THR A N 1
ATOM 614 C CA . THR A 1 79 ? -30.380 -4.305 8.095 1.00 37.25 79 THR A CA 1
ATOM 615 C C . THR A 1 79 ? -30.169 -3.318 9.239 1.00 37.25 79 THR A C 1
ATOM 617 O O . THR A 1 79 ? -30.209 -3.681 10.414 1.00 37.25 79 THR A O 1
ATOM 620 N N . ILE A 1 80 ? -29.856 -2.073 8.886 1.00 51.25 80 ILE A N 1
ATOM 621 C CA . ILE A 1 80 ? -29.764 -0.959 9.828 1.00 51.25 80 ILE A CA 1
ATOM 622 C C . ILE A 1 80 ? -31.190 -0.480 10.106 1.00 51.25 80 ILE A C 1
ATOM 624 O O . ILE A 1 80 ? -31.787 0.209 9.281 1.00 51.25 80 ILE A O 1
ATOM 628 N N . GLU A 1 81 ? -31.738 -0.824 11.270 1.00 38.81 81 GLU A N 1
ATOM 629 C CA . GLU A 1 81 ? -32.861 -0.075 11.832 1.00 38.81 81 GLU A CA 1
ATOM 630 C C . GLU A 1 81 ? -32.311 1.203 12.475 1.00 38.81 81 GLU A C 1
ATOM 632 O O . GLU A 1 81 ? -31.537 1.180 13.433 1.00 38.81 81 GLU A O 1
ATOM 637 N N . SER A 1 82 ? -32.676 2.341 11.891 1.00 41.25 82 SER A N 1
ATOM 638 C CA . SER A 1 82 ? -32.352 3.678 12.371 1.00 41.25 82 SER A CA 1
ATOM 639 C C . SER A 1 82 ? -33.078 3.970 13.687 1.00 41.25 82 SER A C 1
ATOM 641 O O . SER A 1 82 ? -34.282 4.234 13.684 1.00 41.25 82 SER A O 1
ATOM 643 N N . VAL A 1 83 ? -32.359 3.976 14.810 1.00 36.50 83 VAL A N 1
ATOM 644 C CA . VAL A 1 83 ? -32.890 4.495 16.078 1.00 36.50 83 VAL A CA 1
ATOM 645 C C . VAL A 1 83 ? -32.587 5.989 16.165 1.00 36.50 83 VAL A C 1
ATOM 647 O O . VAL A 1 83 ? -31.482 6.410 16.501 1.00 36.50 83 VAL A O 1
ATOM 650 N N . ASN A 1 84 ? -33.602 6.791 15.847 1.00 47.69 84 ASN A N 1
ATOM 651 C CA . ASN A 1 84 ? -33.680 8.196 16.231 1.00 47.69 84 ASN A CA 1
ATOM 652 C C . ASN A 1 84 ? -33.820 8.298 17.752 1.00 47.69 84 ASN A C 1
ATOM 654 O O . ASN A 1 84 ? -34.748 7.710 18.306 1.00 47.69 84 ASN A O 1
ATOM 658 N N . THR A 1 85 ? -33.032 9.142 18.420 1.00 35.09 85 THR A N 1
ATOM 659 C CA . THR A 1 85 ? -33.540 9.868 19.596 1.00 35.09 85 THR A CA 1
ATOM 660 C C . THR A 1 85 ? -32.846 11.219 19.746 1.00 35.09 85 THR A C 1
ATOM 662 O O . THR A 1 85 ? -31.632 11.347 19.625 1.00 35.09 85 THR A O 1
ATOM 665 N N . CYS A 1 86 ? -33.683 12.229 19.947 1.00 38.09 86 CYS A N 1
ATOM 666 C CA . CYS A 1 86 ? -33.426 13.658 20.000 1.00 38.09 86 CYS A CA 1
ATOM 667 C C . CYS A 1 86 ? -33.166 14.170 21.431 1.00 38.09 86 CYS A C 1
ATOM 669 O O . CYS A 1 86 ? -33.678 13.606 22.391 1.00 38.09 86 CYS A O 1
ATOM 671 N N . ASN A 1 87 ? -32.380 15.255 21.492 1.00 46.53 87 ASN A N 1
ATOM 672 C CA . ASN A 1 87 ? -32.210 16.318 22.500 1.00 46.53 87 ASN A CA 1
ATOM 673 C C . ASN A 1 87 ? -33.111 16.303 23.746 1.00 46.53 87 ASN A C 1
ATOM 675 O O . ASN A 1 87 ? -34.315 16.247 23.556 1.00 46.53 87 ASN A O 1
ATOM 679 N N . GLU A 1 88 ? -32.554 16.616 24.931 1.00 39.28 88 GLU A N 1
ATOM 680 C CA . GLU A 1 88 ? -33.109 17.605 25.887 1.00 39.28 88 GLU A CA 1
ATOM 681 C C . GLU A 1 88 ? -32.018 18.199 26.807 1.00 39.28 88 GLU A C 1
ATOM 683 O O . GLU A 1 88 ? -31.031 17.555 27.160 1.00 39.28 88 GLU A O 1
ATOM 688 N N . SER A 1 89 ? -32.213 19.472 27.153 1.00 47.62 89 SER A N 1
ATOM 689 C CA . SER A 1 89 ? -31.347 20.387 27.904 1.00 47.62 89 SER A CA 1
ATOM 690 C C . SER A 1 89 ? -31.756 20.452 29.386 1.00 47.62 89 SER A C 1
ATOM 692 O O . SER A 1 89 ? -32.942 20.596 29.664 1.00 47.62 89 SER A O 1
ATOM 694 N N . GLY A 1 90 ? -30.811 20.498 30.342 1.00 36.78 90 GLY A N 1
ATOM 695 C CA . GLY A 1 90 ? -31.121 20.980 31.702 1.00 36.78 90 GLY A CA 1
ATOM 696 C C . GLY A 1 90 ? -30.166 20.606 32.850 1.00 36.78 90 GLY A C 1
ATOM 697 O O . GLY A 1 90 ? -30.024 19.443 33.193 1.00 36.78 90 GLY A O 1
ATOM 698 N N . SER A 1 91 ? -29.640 21.644 33.519 1.00 44.06 91 SER A N 1
ATOM 699 C CA . SER A 1 91 ? -29.020 21.696 34.863 1.00 44.06 91 SER A CA 1
ATOM 700 C C . SER A 1 91 ? -27.625 21.075 35.065 1.00 44.06 91 SER A C 1
ATOM 702 O O . SER A 1 91 ? -27.433 19.985 35.601 1.00 44.06 91 SER A O 1
ATOM 704 N N . GLN A 1 92 ? -26.625 21.863 34.673 1.00 53.38 92 GLN A N 1
ATOM 705 C CA . GLN A 1 92 ? -25.194 21.599 34.764 1.00 53.38 92 GLN A CA 1
ATOM 706 C C . GLN A 1 92 ? -24.635 22.088 36.103 1.00 53.38 92 GLN A C 1
ATOM 708 O O . GLN A 1 92 ? -24.466 23.291 36.272 1.00 53.38 92 GLN A O 1
ATOM 713 N N . ARG A 1 93 ? -24.347 21.184 37.050 1.00 48.59 93 ARG A N 1
ATOM 714 C CA . ARG A 1 93 ? -23.267 21.383 38.044 1.00 48.59 93 ARG A CA 1
ATOM 715 C C . ARG A 1 93 ? -22.650 20.076 38.549 1.00 48.59 93 ARG A C 1
ATOM 717 O O . ARG A 1 93 ? -21.447 20.060 38.752 1.00 48.59 93 ARG A O 1
ATOM 724 N N . SER A 1 94 ? -23.410 18.985 38.688 1.00 51.50 94 SER A N 1
ATOM 725 C CA . SER A 1 94 ? -22.834 17.655 38.983 1.00 51.50 94 SER A CA 1
ATOM 726 C C . SER A 1 94 ? -22.509 16.867 37.709 1.00 51.50 94 SER A C 1
ATOM 728 O O . SER A 1 94 ? -21.453 16.253 37.607 1.00 51.50 94 SER A O 1
ATOM 730 N N . ALA A 1 95 ? -23.368 16.968 36.688 1.00 56.69 95 ALA A N 1
ATOM 731 C CA . ALA A 1 95 ? -23.183 16.299 35.399 1.00 56.69 95 ALA A CA 1
ATOM 732 C C . ALA A 1 95 ? -21.839 16.634 34.731 1.00 56.69 95 ALA A C 1
ATOM 734 O O . ALA A 1 95 ? -21.241 15.752 34.126 1.00 56.69 95 ALA A O 1
ATOM 735 N N . ASP A 1 96 ? -21.338 17.863 34.896 1.00 63.53 96 ASP A N 1
ATOM 736 C CA . ASP A 1 96 ? -20.047 18.286 34.344 1.00 63.53 96 ASP A CA 1
ATOM 737 C C . ASP A 1 96 ? -18.860 17.631 35.066 1.00 63.53 96 ASP A C 1
ATOM 739 O O . ASP A 1 96 ? -17.902 17.235 34.410 1.00 63.53 96 ASP A O 1
ATOM 743 N N . GLU A 1 97 ? -18.916 17.444 36.390 1.00 64.31 97 GLU A N 1
ATOM 744 C CA . GLU A 1 97 ? -17.876 16.702 37.118 1.00 64.31 97 GLU A CA 1
ATOM 745 C C . GLU A 1 97 ? -17.896 15.222 36.747 1.00 64.31 97 GLU A C 1
ATOM 747 O O . GLU A 1 97 ? -16.843 14.638 36.509 1.00 64.31 97 GLU A O 1
ATOM 752 N N . GLN A 1 98 ? -19.079 14.611 36.635 1.00 62.91 98 GLN A N 1
ATOM 753 C CA . GLN A 1 98 ? -19.189 13.230 36.162 1.00 62.91 98 GLN A CA 1
ATOM 754 C C . GLN A 1 98 ? -18.729 13.097 34.704 1.00 62.91 98 GLN A C 1
ATOM 756 O O . GLN A 1 98 ? -18.037 12.139 34.376 1.00 62.91 98 GLN A O 1
ATOM 761 N N . ALA A 1 99 ? -19.036 14.062 33.838 1.00 65.69 99 ALA A N 1
ATOM 762 C CA . ALA A 1 99 ? -18.567 14.083 32.456 1.00 65.69 99 ALA A CA 1
ATOM 763 C C . ALA A 1 99 ? -17.047 14.272 32.369 1.00 65.69 99 ALA A C 1
ATOM 765 O O . ALA A 1 99 ? -16.403 13.596 31.572 1.00 65.69 99 ALA A O 1
ATOM 766 N N . LEU A 1 100 ? -16.459 15.123 33.215 1.00 63.84 100 LEU A N 1
ATOM 767 C CA . LEU A 1 100 ? -15.011 15.294 33.312 1.00 63.84 100 LEU A CA 1
ATOM 768 C C . LEU A 1 100 ? -14.335 14.054 33.889 1.00 63.84 100 LEU A C 1
ATOM 770 O O . LEU A 1 100 ? -13.312 13.646 33.362 1.00 63.84 100 LEU A O 1
ATOM 774 N N . ILE A 1 101 ? -14.902 13.403 34.904 1.00 63.94 101 ILE A N 1
ATOM 775 C CA . ILE A 1 101 ? -14.397 12.122 35.418 1.00 63.94 101 ILE A CA 1
ATOM 776 C C . ILE A 1 101 ? -14.490 11.042 34.332 1.00 63.94 101 ILE A C 1
ATOM 778 O O . ILE A 1 101 ? -13.543 10.283 34.153 1.00 63.94 101 ILE A O 1
ATOM 782 N N . ASN A 1 102 ? -15.569 11.000 33.550 1.00 61.97 102 ASN A N 1
ATOM 783 C CA . ASN A 1 102 ? -15.733 10.071 32.426 1.00 61.97 102 ASN A CA 1
ATOM 784 C C . ASN A 1 102 ? -14.759 10.367 31.268 1.00 61.97 102 ASN A C 1
ATOM 786 O O . ASN A 1 102 ? -14.247 9.448 30.631 1.00 61.97 102 ASN A O 1
ATOM 790 N N . LEU A 1 103 ? -14.459 11.644 31.022 1.00 63.75 103 LEU A N 1
ATOM 791 C CA . LEU A 1 103 ? -13.471 12.087 30.037 1.00 63.75 103 LEU A CA 1
ATOM 792 C C . LEU A 1 103 ? -12.038 11.776 30.500 1.00 63.75 103 LEU A C 1
ATOM 794 O O . LEU A 1 103 ? -11.234 11.253 29.732 1.00 63.75 103 LEU A O 1
ATOM 798 N N . LEU A 1 104 ? -11.722 12.073 31.763 1.00 60.00 104 LEU A N 1
ATOM 799 C CA . LEU A 1 104 ? -10.398 11.910 32.376 1.00 60.00 104 LEU A CA 1
ATOM 800 C C . LEU A 1 104 ? -10.080 10.453 32.720 1.00 60.00 104 LEU A C 1
ATOM 802 O O . LEU A 1 104 ? -8.916 10.065 32.690 1.00 60.00 104 LEU A O 1
ATOM 806 N N . SER A 1 105 ? -11.093 9.624 32.982 1.00 56.88 105 SER A N 1
ATOM 807 C CA . SER A 1 105 ? -10.944 8.162 33.039 1.00 56.88 105 SER A CA 1
ATOM 808 C C . SER A 1 105 ? -10.684 7.547 31.661 1.00 56.88 105 SER A C 1
ATOM 810 O O . SER A 1 105 ? -10.506 6.334 31.563 1.00 56.88 105 SER A O 1
ATOM 812 N N . GLY A 1 106 ? -10.637 8.364 30.600 1.00 56.94 106 GLY A N 1
ATOM 813 C CA . GLY A 1 106 ? -10.252 7.950 29.255 1.00 56.94 106 GLY A CA 1
ATOM 814 C C . GLY A 1 106 ? -11.186 6.904 28.656 1.00 56.94 106 GLY A C 1
ATOM 815 O O . GLY A 1 106 ? -10.762 6.158 27.778 1.00 56.94 106 GLY A O 1
ATOM 816 N N . GLY A 1 107 ? -12.423 6.808 29.159 1.00 59.50 107 GLY A N 1
ATOM 817 C CA . GLY A 1 107 ? -13.314 5.705 28.830 1.00 59.50 107 GLY A CA 1
ATOM 818 C C . GLY A 1 107 ? -12.735 4.360 29.267 1.00 59.50 107 GLY A C 1
ATOM 819 O O . GLY A 1 107 ? -12.578 3.466 28.438 1.00 59.50 107 GLY A O 1
ATOM 820 N N . GLN A 1 108 ? -12.395 4.207 30.554 1.00 65.12 108 GLN A N 1
ATOM 821 C CA . GLN A 1 108 ? -12.129 2.891 31.137 1.00 65.12 108 GLN A CA 1
ATOM 822 C C . GLN A 1 108 ? -13.366 2.004 30.962 1.00 65.12 108 GLN A C 1
ATOM 824 O O . GLN A 1 108 ? -14.298 2.039 31.757 1.00 65.12 108 GLN A O 1
ATOM 829 N N . ILE A 1 109 ? -13.368 1.223 29.889 1.00 75.94 109 ILE A N 1
ATOM 830 C CA . ILE A 1 109 ? -14.384 0.218 29.615 1.00 75.94 109 ILE A CA 1
ATOM 831 C C . ILE A 1 109 ? -13.990 -1.027 30.398 1.00 75.94 109 ILE A C 1
ATOM 833 O O . ILE A 1 109 ? -12.940 -1.629 30.139 1.00 75.94 109 ILE A O 1
ATOM 837 N N . SER A 1 110 ? -14.821 -1.419 31.361 1.00 81.81 110 SER A N 1
ATOM 838 C CA . SER A 1 110 ? -14.573 -2.655 32.091 1.00 81.81 110 SER A CA 1
ATOM 839 C C . SER A 1 110 ? -14.906 -3.864 31.199 1.00 81.81 110 SER A C 1
ATOM 841 O O . SER A 1 110 ? -15.878 -3.839 30.440 1.00 81.81 110 SER A O 1
ATOM 843 N N . PRO A 1 111 ? -14.148 -4.974 31.272 1.00 79.88 111 PRO A N 1
ATOM 844 C CA . PRO A 1 111 ? -14.465 -6.175 30.494 1.00 79.88 111 PRO A CA 1
ATOM 845 C C . PRO A 1 111 ? -15.846 -6.763 30.815 1.00 79.88 111 PRO A C 1
ATOM 847 O O . PRO A 1 111 ? -16.429 -7.454 29.989 1.00 79.88 111 PRO A O 1
ATOM 850 N N . GLN A 1 112 ? -16.363 -6.495 32.016 1.00 86.25 112 GLN A N 1
ATOM 851 C CA . GLN A 1 112 ? -17.662 -6.973 32.496 1.00 86.25 112 GLN A CA 1
ATOM 852 C C . GLN A 1 112 ? -18.833 -6.240 31.827 1.00 86.25 112 GLN A C 1
ATOM 854 O O . GLN A 1 112 ? -19.936 -6.776 31.753 1.00 86.25 112 GLN A O 1
ATOM 859 N N . GLU A 1 113 ? -18.598 -5.030 31.320 1.00 88.62 113 GLU A N 1
ATOM 860 C CA . GLU A 1 113 ? -19.590 -4.222 30.604 1.00 88.62 113 GLU A CA 1
ATOM 861 C C . GLU A 1 113 ? -19.713 -4.597 29.122 1.00 88.62 113 GLU A C 1
ATOM 863 O O . GLU A 1 113 ? -20.649 -4.154 28.444 1.00 88.62 113 GLU A O 1
ATOM 868 N N . LEU A 1 114 ? -18.785 -5.414 28.619 1.00 92.44 114 LEU A N 1
ATOM 869 C CA . LEU A 1 114 ? -18.687 -5.817 27.225 1.00 92.44 114 LEU A CA 1
ATOM 870 C C . LEU A 1 114 ? -19.315 -7.191 26.990 1.00 92.44 114 LEU A C 1
ATOM 872 O O . LEU A 1 114 ? -18.856 -8.209 27.503 1.00 92.44 114 LEU A O 1
ATOM 876 N N . GLN A 1 115 ? -20.332 -7.227 26.133 1.00 94.94 115 GLN A N 1
ATOM 877 C CA . GLN A 1 115 ? -20.934 -8.463 25.652 1.00 94.94 115 GLN A CA 1
ATOM 878 C C . GLN A 1 115 ? -20.463 -8.747 24.224 1.00 94.94 115 GLN A C 1
ATOM 880 O O . GLN A 1 115 ? -20.898 -8.093 23.274 1.00 94.94 115 GLN A O 1
ATOM 885 N N . PHE A 1 116 ? -19.574 -9.727 24.066 1.00 94.00 116 PHE A N 1
ATOM 886 C CA . PHE A 1 116 ? -19.114 -10.182 22.753 1.00 94.00 116 PHE A CA 1
ATOM 887 C C . PHE A 1 116 ? -20.240 -10.936 22.036 1.00 94.00 116 PHE A C 1
ATOM 889 O O . PHE A 1 116 ? -20.756 -11.921 22.560 1.00 94.00 116 PHE A O 1
ATOM 896 N N . LEU A 1 117 ? -20.636 -10.455 20.856 1.00 92.81 117 LEU A N 1
ATOM 897 C CA . LEU A 1 117 ? -21.749 -11.002 20.078 1.00 92.81 117 LEU A CA 1
ATOM 898 C C . LEU A 1 117 ? -21.255 -11.945 18.976 1.00 92.81 117 LEU A C 1
ATOM 900 O O . LEU A 1 117 ? -21.636 -13.109 18.942 1.00 92.81 117 LEU A O 1
ATOM 904 N N . GLU A 1 118 ? -20.395 -11.447 18.087 1.00 93.19 118 GLU A N 1
ATOM 905 C CA . GLU A 1 118 ? -19.862 -12.200 16.944 1.00 93.19 118 GLU A CA 1
ATOM 906 C C . GLU A 1 118 ? -18.405 -11.822 16.665 1.00 93.19 118 GLU A C 1
ATOM 908 O O . GLU A 1 118 ? -17.946 -10.744 17.048 1.00 93.19 118 GLU A O 1
ATOM 913 N N . ILE A 1 119 ? -17.671 -12.704 15.985 1.00 94.06 119 ILE A N 1
ATOM 914 C CA . ILE A 1 119 ? -16.314 -12.425 15.506 1.00 94.06 119 ILE A CA 1
ATOM 915 C C . ILE A 1 119 ? -16.422 -11.734 14.146 1.00 94.06 119 ILE A C 1
ATOM 917 O O . ILE A 1 119 ? -16.934 -12.318 13.199 1.00 94.06 119 ILE A O 1
ATOM 921 N N . LEU A 1 120 ? -15.895 -10.514 14.050 1.00 92.94 120 LEU A N 1
ATOM 922 C CA . LEU A 1 120 ? -15.812 -9.751 12.800 1.00 92.94 120 LEU A CA 1
ATOM 923 C C . LEU A 1 120 ? -14.544 -10.075 12.001 1.00 92.94 120 LEU A C 1
ATOM 925 O O . LEU A 1 120 ? -14.498 -9.858 10.796 1.00 92.94 120 LEU A O 1
ATOM 929 N N . GLY A 1 121 ? -13.499 -10.573 12.667 1.00 90.69 121 GLY A N 1
ATOM 930 C CA . GLY A 1 121 ? -12.257 -10.972 12.010 1.00 90.69 121 GLY A CA 1
ATOM 931 C C . GLY A 1 121 ? -11.235 -11.567 12.974 1.00 90.69 121 GLY A C 1
ATOM 932 O O . GLY A 1 121 ? -11.273 -11.320 14.182 1.00 90.69 121 GLY A O 1
ATOM 933 N N . HIS A 1 122 ? -10.298 -12.350 12.446 1.00 91.00 122 HIS A N 1
ATOM 934 C CA . HIS A 1 122 ? -9.205 -12.943 13.215 1.00 91.00 122 HIS A CA 1
ATOM 935 C C . HIS A 1 122 ? -7.884 -12.870 12.442 1.00 91.00 122 HIS A C 1
ATOM 937 O O . HIS A 1 122 ? -7.860 -12.948 11.217 1.00 91.00 122 HIS A O 1
ATOM 943 N N . GLY A 1 123 ? -6.765 -12.768 13.155 1.00 86.44 123 GLY A N 1
ATOM 944 C CA . GLY A 1 123 ? -5.433 -12.772 12.556 1.00 86.44 123 GLY A CA 1
ATOM 945 C C . GLY A 1 123 ? -4.335 -12.982 13.592 1.00 86.44 123 GLY A C 1
ATOM 946 O O . GLY A 1 123 ? -4.603 -13.191 14.775 1.00 86.44 123 GLY A O 1
ATOM 947 N N . SER A 1 124 ? -3.078 -12.889 13.159 1.00 80.25 124 SER A N 1
ATOM 948 C CA . SER A 1 124 ? -1.906 -13.019 14.041 1.00 80.25 124 SER A CA 1
ATOM 949 C C . SER A 1 124 ? -1.915 -12.012 15.198 1.00 80.25 124 SER A C 1
ATOM 951 O O . SER A 1 124 ? -1.455 -12.317 16.293 1.00 80.25 124 SER A O 1
ATOM 953 N N . GLY A 1 125 ? -2.485 -10.824 14.976 1.00 82.31 125 GLY A N 1
ATOM 954 C CA . GLY A 1 125 ? -2.602 -9.765 15.977 1.00 82.31 125 GLY A CA 1
ATOM 955 C C . GLY A 1 125 ? -3.776 -9.906 16.950 1.00 82.31 125 GLY A C 1
ATOM 956 O O . GLY A 1 125 ? -3.962 -9.003 17.765 1.00 82.31 125 GLY A O 1
ATOM 957 N N . GLY A 1 126 ? -4.586 -10.966 16.868 1.00 90.06 126 GLY A N 1
ATOM 958 C CA . GLY A 1 126 ? -5.736 -11.190 17.750 1.00 90.06 126 GLY A CA 1
ATOM 959 C C . GLY A 1 126 ? -7.069 -11.354 17.020 1.00 90.06 126 GLY A C 1
ATOM 960 O O . GLY A 1 126 ? -7.117 -11.572 15.809 1.00 90.06 126 GLY A O 1
ATOM 961 N N . THR A 1 127 ? -8.159 -11.236 17.774 1.00 92.94 127 THR A N 1
ATOM 962 C CA . THR A 1 127 ? -9.533 -11.426 17.283 1.00 92.94 127 THR A CA 1
ATOM 963 C C . THR A 1 127 ? -10.345 -10.158 17.511 1.00 92.94 127 THR A C 1
ATOM 965 O O . THR A 1 127 ? -10.264 -9.560 18.583 1.00 92.94 127 THR A O 1
ATOM 968 N N . VAL A 1 128 ? -11.104 -9.735 16.502 1.00 94.69 128 VAL A N 1
ATOM 969 C CA . VAL A 1 128 ? -11.998 -8.576 16.559 1.00 94.69 128 VAL A CA 1
ATOM 970 C C . VAL A 1 128 ? -13.427 -9.071 16.723 1.00 94.69 128 VAL A C 1
ATOM 972 O O . VAL A 1 128 ? -13.901 -9.872 15.919 1.00 94.69 128 VAL A O 1
ATOM 975 N N . TYR A 1 129 ? -14.113 -8.574 17.745 1.00 95.00 129 TYR A N 1
ATOM 976 C CA . TYR A 1 129 ? -15.490 -8.931 18.059 1.00 95.00 129 TYR A CA 1
ATOM 977 C C . TYR A 1 129 ? -16.420 -7.738 17.873 1.00 95.00 129 TYR A C 1
ATOM 979 O O . TYR A 1 129 ? -16.113 -6.626 18.316 1.00 95.00 129 TYR A O 1
ATOM 987 N N . ARG A 1 130 ? -17.605 -7.981 17.314 1.00 94.19 130 ARG A N 1
ATOM 988 C CA . ARG A 1 130 ? -18.746 -7.082 17.467 1.00 94.19 130 ARG A CA 1
ATOM 989 C C . ARG A 1 130 ? -19.229 -7.207 18.899 1.00 94.19 130 ARG A C 1
ATOM 991 O O . ARG A 1 130 ? -19.580 -8.296 19.351 1.00 94.19 130 ARG A O 1
ATOM 998 N N . THR A 1 131 ? -19.215 -6.101 19.618 1.00 95.19 131 THR A N 1
ATOM 999 C CA . THR A 1 131 ? -19.390 -6.098 21.066 1.00 95.19 131 THR A CA 1
ATOM 1000 C C . THR A 1 131 ? -20.427 -5.062 21.440 1.00 95.19 131 THR A C 1
ATOM 1002 O O . THR A 1 131 ? -20.360 -3.922 20.984 1.00 95.19 131 THR A O 1
ATOM 1005 N N . PHE A 1 132 ? -21.398 -5.454 22.254 1.00 94.00 132 PHE A N 1
ATOM 1006 C CA . PHE A 1 132 ? -22.371 -4.535 22.820 1.00 94.00 132 PHE A CA 1
ATOM 1007 C C . PHE A 1 132 ? -21.863 -4.020 24.163 1.00 94.00 132 PHE A C 1
ATOM 1009 O O . PHE A 1 132 ? -21.527 -4.809 25.047 1.00 94.00 132 PHE A O 1
ATOM 1016 N N . HIS A 1 133 ? -21.795 -2.700 24.309 1.00 92.25 133 HIS A N 1
ATOM 1017 C CA . HIS A 1 133 ? -21.391 -2.067 25.555 1.00 92.25 133 HIS A CA 1
ATOM 1018 C C . HIS A 1 133 ? -22.620 -1.730 26.395 1.00 92.25 133 HIS A C 1
ATOM 1020 O O . HIS A 1 133 ? -23.428 -0.868 26.039 1.00 92.25 133 HIS A O 1
ATOM 1026 N N . SER A 1 134 ? -22.767 -2.429 27.518 1.00 86.75 134 SER A N 1
ATOM 1027 C CA . SER A 1 134 ? -23.976 -2.386 28.344 1.00 86.75 134 SER A CA 1
ATOM 1028 C C . SER A 1 134 ? -24.327 -0.992 28.890 1.00 86.75 134 SER A C 1
ATOM 1030 O O . SER A 1 134 ? -25.521 -0.675 28.872 1.00 86.75 134 SER A O 1
ATOM 1032 N N . PRO A 1 135 ? -23.367 -0.156 29.340 1.00 85.00 135 PRO A N 1
ATOM 1033 C CA . PRO A 1 135 ? -23.639 1.195 29.831 1.00 85.00 135 PRO A CA 1
ATOM 1034 C C . PRO A 1 135 ? -24.065 2.174 28.736 1.00 85.00 135 PRO A C 1
ATOM 1036 O O . PRO A 1 135 ? -25.077 2.850 28.890 1.00 85.00 135 PRO A O 1
ATOM 1039 N N . THR A 1 136 ? -23.329 2.246 27.620 1.00 83.69 136 THR A N 1
ATOM 1040 C CA . THR A 1 136 ? -23.614 3.238 26.562 1.00 83.69 136 THR A CA 1
ATOM 1041 C C . THR A 1 136 ? -24.652 2.763 25.554 1.00 83.69 136 THR A C 1
ATOM 1043 O O . THR A 1 136 ? -25.119 3.564 24.752 1.00 83.69 136 THR A O 1
ATOM 1046 N N . LYS A 1 137 ? -25.014 1.472 25.576 1.00 87.50 137 LYS A N 1
ATOM 1047 C CA . LYS A 1 137 ? -25.926 0.831 24.614 1.00 87.50 137 LYS A CA 1
ATOM 1048 C C . LYS A 1 137 ? -25.449 0.931 23.159 1.00 87.50 137 LYS A C 1
ATOM 1050 O O . LYS A 1 137 ? -26.248 0.822 22.234 1.00 87.50 137 LYS A O 1
ATOM 1055 N N . VAL A 1 138 ? -24.142 1.103 22.954 1.00 88.31 138 VAL A N 1
ATOM 1056 C CA . VAL A 1 138 ? -23.517 1.205 21.629 1.00 88.31 138 VAL A CA 1
ATOM 1057 C C . VAL A 1 138 ? -22.878 -0.127 21.242 1.00 88.31 138 VAL A C 1
ATOM 1059 O O . VAL A 1 138 ? -22.304 -0.832 22.076 1.00 88.31 138 VAL A O 1
ATOM 1062 N N . VAL A 1 139 ? -22.961 -0.457 19.953 1.00 91.62 139 VAL A N 1
ATOM 1063 C CA . VAL A 1 139 ? -22.223 -1.569 19.348 1.00 91.62 139 VAL A CA 1
ATOM 1064 C C . VAL A 1 139 ? -20.868 -1.066 18.855 1.00 91.62 139 VAL A C 1
ATOM 1066 O O . VAL A 1 139 ? -20.797 -0.082 18.123 1.00 91.62 139 VAL A O 1
ATOM 1069 N N . MET A 1 140 ? -19.794 -1.752 19.240 1.00 92.44 140 MET A N 1
ATOM 1070 C CA . MET A 1 140 ? -18.412 -1.391 18.918 1.00 92.44 140 MET A CA 1
ATOM 1071 C C . MET A 1 140 ? -17.627 -2.605 18.409 1.00 92.44 140 MET A C 1
ATOM 1073 O O . MET A 1 140 ? -17.999 -3.752 18.660 1.00 92.44 140 MET A O 1
ATOM 1077 N N . ALA A 1 141 ? -16.511 -2.354 17.726 1.00 93.94 141 ALA A N 1
ATOM 1078 C CA . ALA A 1 141 ? -15.526 -3.378 17.392 1.00 93.94 141 ALA A CA 1
ATOM 1079 C C . ALA A 1 141 ? -14.432 -3.412 18.470 1.00 93.94 141 ALA A C 1
ATOM 1081 O O . ALA A 1 141 ? -13.734 -2.420 18.675 1.00 93.94 141 ALA A O 1
ATOM 1082 N N . VAL A 1 142 ? -14.268 -4.547 19.154 1.00 91.56 142 VAL A N 1
ATOM 1083 C CA . VAL A 1 142 ? -13.264 -4.725 20.219 1.00 91.56 142 VAL A CA 1
ATOM 1084 C C . VAL A 1 142 ? -12.230 -5.754 19.778 1.00 91.56 142 VAL A C 1
ATOM 1086 O O . VAL A 1 142 ? -12.581 -6.886 19.450 1.00 91.56 142 VAL A O 1
ATOM 1089 N N . LYS A 1 143 ? -10.947 -5.373 19.773 1.00 92.06 143 LYS A N 1
ATOM 1090 C CA . LYS A 1 143 ? -9.827 -6.267 19.442 1.00 92.06 143 LYS A CA 1
ATOM 1091 C C . LYS A 1 143 ? -9.215 -6.855 20.712 1.00 92.06 143 LYS A C 1
ATOM 1093 O O . LYS A 1 143 ? -8.818 -6.113 21.604 1.00 92.06 143 LYS A O 1
ATOM 1098 N N . VAL A 1 144 ? -9.089 -8.179 20.760 1.00 90.31 144 VAL A N 1
ATOM 1099 C CA . VAL A 1 144 ? -8.494 -8.925 21.878 1.00 90.31 144 VAL A CA 1
ATOM 1100 C C . VAL A 1 144 ? -7.191 -9.581 21.427 1.00 90.31 144 VAL A C 1
ATOM 1102 O O . VAL A 1 144 ? -7.183 -10.367 20.477 1.00 90.31 144 VAL A O 1
ATOM 1105 N N . SER A 1 145 ? -6.097 -9.291 22.134 1.00 90.06 145 SER A N 1
ATOM 1106 C CA . SER A 1 145 ? -4.758 -9.833 21.867 1.00 90.06 145 SER A CA 1
ATOM 1107 C C . SER A 1 145 ? -4.192 -10.476 23.134 1.00 90.06 145 SER A C 1
ATOM 1109 O O . SER A 1 145 ? -4.296 -9.910 24.221 1.00 90.06 145 SER A O 1
ATOM 1111 N N . LYS A 1 146 ? -3.585 -11.664 23.014 1.00 80.81 146 LYS A N 1
ATOM 1112 C CA . LYS A 1 146 ? -2.901 -12.312 24.143 1.00 80.81 146 LYS A CA 1
ATOM 1113 C C . LYS A 1 146 ? -1.607 -11.560 24.443 1.00 80.81 146 LYS A C 1
ATOM 1115 O O . LYS A 1 146 ? -0.766 -11.425 23.558 1.00 80.81 146 LYS A O 1
ATOM 1120 N N . LEU A 1 147 ? -1.437 -11.117 25.684 1.00 77.50 147 LEU A N 1
ATOM 1121 C CA . LEU A 1 147 ? -0.178 -10.558 26.163 1.00 77.50 147 LEU A CA 1
ATOM 1122 C C . LEU A 1 147 ? 0.612 -11.669 26.861 1.00 77.50 147 LEU A C 1
ATOM 1124 O O . LEU A 1 147 ? 0.122 -12.268 27.815 1.00 77.50 147 LEU A O 1
ATOM 1128 N N . HIS A 1 148 ? 1.818 -11.963 26.380 1.00 74.19 148 HIS A N 1
ATOM 1129 C CA . HIS A 1 148 ? 2.718 -12.889 27.060 1.00 74.19 148 HIS A CA 1
ATOM 1130 C C . HIS A 1 148 ? 3.609 -12.073 28.000 1.00 74.19 148 HIS A C 1
ATOM 1132 O O . HIS A 1 148 ? 4.561 -11.433 27.560 1.00 74.19 148 HIS A O 1
ATOM 1138 N N . LEU A 1 149 ? 3.259 -12.035 29.285 1.00 69.06 149 LEU A N 1
ATOM 1139 C CA . LEU A 1 149 ? 4.108 -11.432 30.309 1.00 69.06 149 LEU A CA 1
ATOM 1140 C C . LEU A 1 149 ? 5.101 -12.494 30.784 1.00 69.06 149 LEU A C 1
ATOM 1142 O O . LEU A 1 149 ? 4.727 -13.417 31.504 1.00 69.06 149 LEU A O 1
ATOM 1146 N N . LEU A 1 150 ? 6.359 -12.378 30.358 1.00 69.62 150 LEU A N 1
ATOM 1147 C CA . LEU A 1 150 ? 7.459 -13.111 30.978 1.00 69.62 150 LEU A CA 1
ATOM 1148 C C . LEU A 1 150 ? 7.760 -12.437 32.320 1.00 69.62 150 LEU A C 1
ATOM 1150 O O . LEU A 1 150 ? 8.316 -11.342 32.356 1.00 69.62 150 LEU A O 1
ATOM 1154 N N . LEU A 1 151 ? 7.340 -13.067 33.415 1.00 59.03 151 LEU A N 1
ATOM 1155 C CA . LEU A 1 151 ? 7.771 -12.696 34.759 1.00 59.03 151 LEU A CA 1
ATOM 1156 C C . LEU A 1 151 ? 9.126 -13.378 35.008 1.00 59.03 151 LEU A C 1
ATOM 1158 O O . LEU A 1 151 ? 9.187 -14.608 35.011 1.00 59.03 151 LEU A O 1
ATOM 1162 N N . TYR A 1 152 ? 10.189 -12.579 35.138 1.00 52.03 152 TYR A N 1
ATOM 1163 C CA . TYR A 1 152 ? 11.511 -13.010 35.614 1.00 52.03 152 TYR A CA 1
ATOM 1164 C C . TYR A 1 152 ? 11.584 -12.928 37.137 1.00 52.03 152 TYR A C 1
ATOM 1166 O O . TYR A 1 152 ? 10.999 -11.969 37.693 1.00 52.03 152 TYR A O 1
#

Organism: Amphimedon queenslandica (NCBI:txid400682)